Protein AF-A0A657LXX6-F1 (afdb_monomer_lite)

Structure (mmCIF, N/CA/C/O backbone):
data_AF-A0A657LXX6-F1
#
_entry.id   AF-A0A657LXX6-F1
#
loop_
_atom_site.group_PDB
_atom_site.id
_atom_site.type_symbol
_atom_site.label_atom_id
_atom_site.label_alt_id
_atom_site.label_comp_id
_atom_site.label_asym_id
_atom_site.label_entity_id
_atom_site.label_seq_id
_atom_site.pdbx_PDB_ins_code
_atom_site.Cartn_x
_atom_site.Cartn_y
_atom_site.Cartn_z
_atom_site.occupancy
_atom_site.B_iso_or_equiv
_atom_site.auth_seq_id
_atom_site.auth_comp_id
_atom_site.auth_asym_id
_atom_site.auth_atom_id
_atom_site.pdbx_PDB_model_num
ATOM 1 N N . MET A 1 1 ? -8.077 7.725 -37.407 1.00 43.22 1 MET A N 1
ATOM 2 C CA . MET A 1 1 ? -7.504 6.704 -36.508 1.00 43.22 1 MET A CA 1
ATOM 3 C C . MET A 1 1 ? -7.809 7.145 -35.087 1.00 43.22 1 MET A C 1
ATOM 5 O O . MET A 1 1 ? -7.265 8.151 -34.662 1.00 43.22 1 MET A O 1
ATOM 9 N N . HIS A 1 2 ? -8.765 6.504 -34.410 1.00 45.94 2 HIS A N 1
ATOM 10 C CA . HIS A 1 2 ? -8.988 6.745 -32.983 1.00 45.94 2 HIS A CA 1
ATOM 11 C C . HIS A 1 2 ? -7.825 6.072 -32.256 1.00 45.94 2 HIS A C 1
ATOM 13 O O . HIS A 1 2 ? -7.733 4.848 -32.259 1.00 45.94 2 HIS A O 1
ATOM 19 N N . THR A 1 3 ? -6.892 6.851 -31.718 1.00 47.09 3 THR A N 1
ATOM 20 C CA . THR A 1 3 ? -5.914 6.326 -30.767 1.00 47.09 3 THR A CA 1
ATOM 21 C C . THR A 1 3 ? -6.696 5.853 -29.552 1.00 47.09 3 THR A C 1
ATOM 23 O O . THR A 1 3 ? -7.226 6.667 -28.797 1.00 47.09 3 THR A O 1
ATOM 26 N N . ASP A 1 4 ? -6.831 4.536 -29.428 1.00 48.41 4 ASP A N 1
ATOM 27 C CA . ASP A 1 4 ? -7.331 3.854 -28.244 1.00 48.41 4 ASP A CA 1
ATOM 28 C C . ASP A 1 4 ? -6.436 4.269 -27.070 1.00 48.41 4 ASP A C 1
ATOM 30 O O . ASP A 1 4 ? -5.328 3.775 -26.891 1.00 48.41 4 ASP A O 1
ATOM 34 N N . ASN A 1 5 ? -6.877 5.277 -26.319 1.00 53.97 5 ASN A N 1
ATOM 35 C CA . ASN A 1 5 ? -6.133 5.888 -25.221 1.00 53.97 5 ASN A CA 1
ATOM 36 C C . ASN A 1 5 ? -6.285 5.057 -23.936 1.00 53.97 5 ASN A C 1
ATOM 38 O O . ASN A 1 5 ? -6.385 5.601 -22.834 1.00 53.97 5 ASN A O 1
ATOM 42 N N . ARG A 1 6 ? -6.369 3.726 -24.071 1.00 59.00 6 ARG A N 1
ATOM 43 C CA . ARG A 1 6 ? -6.308 2.809 -22.938 1.00 59.00 6 ARG A CA 1
ATOM 44 C C . ARG A 1 6 ? -4.883 2.895 -22.412 1.00 59.00 6 ARG A C 1
ATOM 46 O O . ARG A 1 6 ? -3.992 2.222 -22.918 1.00 59.00 6 ARG A O 1
ATOM 53 N N . LYS A 1 7 ? -4.649 3.777 -21.434 1.00 58.88 7 LYS A N 1
ATOM 54 C CA . LYS A 1 7 ? -3.438 3.740 -20.612 1.00 58.88 7 LYS A CA 1
ATOM 55 C C . LYS A 1 7 ? -3.320 2.314 -20.084 1.00 58.88 7 LYS A C 1
ATOM 57 O O . LYS A 1 7 ? -4.044 1.941 -19.166 1.00 58.88 7 LYS A O 1
ATOM 62 N N . VAL A 1 8 ? -2.457 1.517 -20.704 1.00 63.00 8 VAL A N 1
ATOM 63 C CA . VAL A 1 8 ? -2.058 0.224 -20.166 1.00 63.00 8 VAL A CA 1
ATOM 64 C C . VAL A 1 8 ? -1.367 0.560 -18.855 1.00 63.00 8 VAL A C 1
ATOM 66 O O . VAL A 1 8 ? -0.312 1.200 -18.850 1.00 63.00 8 VAL A O 1
ATOM 69 N N . LEU A 1 9 ? -2.036 0.265 -17.742 1.00 64.25 9 LEU A N 1
ATOM 70 C CA . LEU A 1 9 ? -1.432 0.434 -16.431 1.00 64.25 9 LEU A CA 1
ATOM 71 C C . LEU A 1 9 ? -0.209 -0.486 -16.381 1.00 64.25 9 LEU A C 1
ATOM 73 O O . LEU A 1 9 ? -0.267 -1.591 -16.920 1.00 64.25 9 LEU A O 1
ATOM 77 N N . PRO A 1 10 ? 0.909 -0.032 -15.803 1.00 71.75 10 PRO A N 1
ATOM 78 C CA . PRO A 1 10 ? 2.107 -0.847 -15.745 1.00 71.75 10 PRO A CA 1
ATOM 79 C C . PRO A 1 10 ? 1.822 -2.124 -14.953 1.00 71.75 10 PRO A C 1
ATOM 81 O O . PRO A 1 10 ? 1.214 -2.069 -13.879 1.00 71.75 10 PRO A O 1
ATOM 84 N N . ASP A 1 11 ? 2.288 -3.251 -15.487 1.00 83.38 11 ASP A N 1
ATOM 85 C CA . ASP A 1 11 ? 2.246 -4.531 -14.791 1.00 83.38 11 ASP A CA 1
ATOM 86 C C . ASP A 1 11 ? 2.981 -4.420 -13.451 1.00 83.38 11 ASP A C 1
ATOM 88 O O . ASP A 1 11 ? 4.016 -3.756 -13.333 1.00 83.38 11 ASP A O 1
ATOM 92 N N . ILE A 1 12 ? 2.421 -5.062 -12.429 1.00 88.06 12 ILE A N 1
ATOM 93 C CA . ILE A 1 12 ? 3.016 -5.137 -11.096 1.00 88.06 12 ILE A CA 1
ATOM 94 C C . ILE A 1 12 ? 3.844 -6.415 -11.058 1.00 88.06 12 ILE A C 1
ATOM 96 O O . ILE A 1 12 ? 3.297 -7.518 -11.113 1.00 88.06 12 ILE A O 1
ATOM 100 N N . SER A 1 13 ? 5.167 -6.274 -10.984 1.00 92.50 13 SER A N 1
ATOM 101 C CA . SER A 1 13 ? 6.047 -7.430 -10.835 1.00 92.50 13 SER A CA 1
ATOM 102 C C . SER A 1 13 ? 5.921 -8.042 -9.428 1.00 92.50 13 SER A C 1
ATOM 104 O O . SER A 1 13 ? 5.450 -7.381 -8.498 1.00 92.50 13 SER A O 1
ATOM 106 N N . PRO A 1 14 ? 6.377 -9.288 -9.210 1.00 93.94 14 PRO A N 1
ATOM 107 C CA . PRO A 1 14 ? 6.417 -9.870 -7.867 1.00 93.94 14 PRO A CA 1
ATOM 108 C C . PRO A 1 14 ? 7.239 -9.046 -6.861 1.00 93.94 14 PRO A C 1
ATOM 110 O O . PRO A 1 14 ? 6.901 -9.000 -5.679 1.00 93.94 14 PRO A O 1
ATOM 113 N N . GLU A 1 15 ? 8.300 -8.375 -7.321 1.00 94.00 15 GLU A N 1
ATOM 114 C CA . GLU A 1 15 ? 9.108 -7.475 -6.490 1.00 94.00 15 GLU A CA 1
ATOM 115 C C . GLU A 1 15 ? 8.310 -6.233 -6.077 1.00 94.00 15 GLU A C 1
ATOM 117 O O . GLU A 1 15 ? 8.280 -5.882 -4.892 1.00 94.00 15 GLU A O 1
ATOM 122 N N . ASP A 1 16 ? 7.600 -5.625 -7.032 1.00 94.62 16 ASP A N 1
ATOM 123 C CA . ASP A 1 16 ? 6.720 -4.482 -6.778 1.00 94.62 16 ASP A CA 1
ATOM 124 C C . ASP A 1 16 ? 5.618 -4.859 -5.789 1.00 94.62 16 ASP A C 1
ATOM 126 O O . ASP A 1 16 ? 5.381 -4.142 -4.819 1.00 94.62 16 ASP A O 1
ATOM 130 N N . LEU A 1 17 ? 4.985 -6.020 -5.979 1.00 94.31 17 LEU A N 1
ATOM 131 C CA . LEU A 1 17 ? 3.965 -6.526 -5.065 1.00 94.31 17 LEU A CA 1
ATOM 132 C C . LEU A 1 17 ? 4.529 -6.717 -3.651 1.00 94.31 17 LEU A C 1
ATOM 134 O O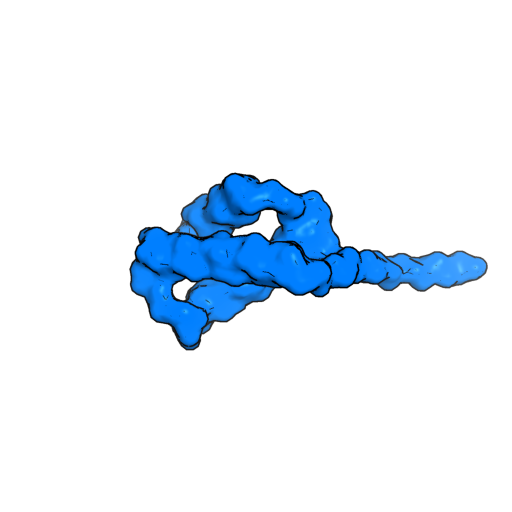 . LEU A 1 17 ? 3.887 -6.341 -2.671 1.00 94.31 17 LEU A O 1
ATOM 138 N N . GLY A 1 18 ? 5.755 -7.234 -3.537 1.00 96.38 18 GLY A N 1
ATOM 139 C CA . GLY A 1 18 ? 6.453 -7.363 -2.261 1.00 96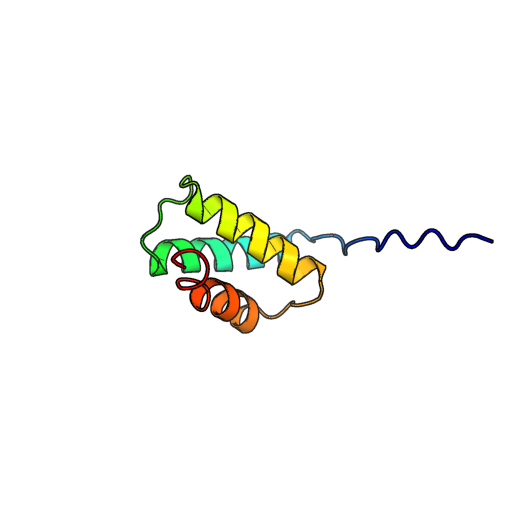.38 18 GLY A CA 1
ATOM 140 C C . GLY A 1 18 ? 6.693 -6.015 -1.573 1.00 96.38 18 GLY A C 1
ATOM 141 O O . GLY A 1 18 ? 6.513 -5.907 -0.359 1.00 96.38 18 GLY A O 1
ATOM 142 N N . MET A 1 19 ? 7.063 -4.975 -2.324 1.00 95.75 19 MET A N 1
ATOM 143 C CA . MET A 1 19 ? 7.185 -3.609 -1.800 1.00 95.75 19 MET A CA 1
ATOM 144 C C . MET A 1 19 ? 5.824 -3.052 -1.359 1.00 95.75 19 MET A C 1
ATOM 146 O O . MET A 1 19 ? 5.704 -2.549 -0.241 1.00 95.75 19 MET A O 1
ATOM 150 N N . LEU A 1 20 ? 4.790 -3.175 -2.195 1.00 96.50 20 LEU A N 1
ATOM 151 C CA . LEU A 1 20 ? 3.441 -2.684 -1.900 1.00 96.50 20 LEU A CA 1
ATOM 152 C C . LEU A 1 20 ? 2.855 -3.345 -0.646 1.00 96.50 20 LEU A C 1
ATOM 154 O O . LEU A 1 20 ? 2.299 -2.650 0.203 1.00 96.50 20 LEU A O 1
ATOM 158 N N . GLN A 1 21 ? 3.060 -4.653 -0.470 1.00 96.25 21 GLN A N 1
ATOM 159 C CA . GLN A 1 21 ? 2.628 -5.371 0.730 1.00 96.25 21 GLN A CA 1
ATOM 160 C C . GLN A 1 21 ? 3.343 -4.870 1.994 1.00 96.25 21 GLN A C 1
ATOM 162 O O . GLN A 1 21 ? 2.709 -4.729 3.040 1.00 96.25 21 GLN A O 1
ATOM 167 N N . ARG A 1 22 ? 4.654 -4.582 1.925 1.00 96.62 22 ARG A N 1
ATOM 168 C CA . ARG A 1 22 ? 5.404 -4.025 3.067 1.00 96.62 22 ARG A CA 1
ATOM 169 C C . ARG A 1 22 ? 4.875 -2.652 3.467 1.00 96.62 22 ARG A C 1
ATOM 171 O O . ARG A 1 22 ? 4.650 -2.423 4.654 1.00 96.62 22 ARG A O 1
ATOM 178 N N . ILE A 1 23 ? 4.629 -1.784 2.484 1.00 96.44 23 ILE A N 1
ATOM 179 C CA . ILE A 1 23 ? 4.042 -0.455 2.697 1.00 96.44 23 ILE A CA 1
ATOM 180 C C . ILE A 1 23 ? 2.677 -0.582 3.365 1.00 96.44 23 ILE A C 1
ATOM 182 O O . ILE A 1 23 ? 2.435 0.043 4.394 1.00 96.44 23 ILE A O 1
ATOM 186 N N . PHE A 1 24 ? 1.803 -1.414 2.802 1.00 96.75 24 PHE A N 1
ATOM 187 C CA . PHE A 1 24 ? 0.451 -1.618 3.303 1.00 96.75 24 PHE A CA 1
ATOM 188 C C . PHE A 1 24 ? 0.439 -2.129 4.752 1.00 96.75 24 PHE A C 1
ATOM 190 O O . PHE A 1 24 ? -0.228 -1.546 5.607 1.00 96.75 24 PHE A O 1
ATOM 197 N N . ASN A 1 25 ? 1.243 -3.152 5.057 1.00 96.25 25 ASN A N 1
ATOM 198 C CA . ASN A 1 25 ? 1.356 -3.698 6.412 1.00 96.25 25 ASN A CA 1
ATOM 199 C C . ASN A 1 25 ? 1.875 -2.652 7.412 1.00 96.25 25 ASN A C 1
ATOM 201 O O . ASN A 1 25 ? 1.385 -2.566 8.539 1.00 96.25 25 ASN A O 1
ATOM 205 N N . ASP A 1 26 ? 2.872 -1.856 7.015 1.00 95.69 26 ASP A N 1
ATOM 206 C CA . ASP A 1 26 ? 3.424 -0.801 7.863 1.00 95.69 26 ASP A CA 1
ATOM 207 C C . ASP A 1 26 ? 2.403 0.315 8.117 1.00 95.69 26 ASP A C 1
ATOM 209 O O . ASP A 1 26 ? 2.265 0.770 9.252 1.00 95.69 26 ASP A O 1
ATOM 213 N N . VAL A 1 27 ? 1.635 0.709 7.099 1.00 95.12 27 VAL A N 1
ATOM 214 C CA . VAL A 1 27 ? 0.557 1.696 7.236 1.00 95.12 27 VAL A CA 1
ATOM 215 C C . VAL A 1 27 ? -0.557 1.182 8.143 1.00 95.12 27 VAL A C 1
ATOM 217 O O . VAL A 1 27 ? -0.916 1.897 9.076 1.00 95.12 27 VAL A O 1
ATOM 220 N N . CYS A 1 28 ? -1.037 -0.053 7.961 1.00 95.75 28 CYS A N 1
ATOM 221 C CA . CYS A 1 28 ? -2.050 -0.645 8.843 1.00 95.75 28 CYS A CA 1
ATOM 222 C C . CYS A 1 28 ? -1.579 -0.649 10.299 1.00 95.75 28 CYS A C 1
ATOM 224 O O . CYS A 1 28 ? -2.282 -0.172 11.188 1.00 95.75 28 CYS A O 1
ATOM 226 N N . ARG A 1 29 ? -0.337 -1.089 10.542 1.00 96.19 29 ARG A N 1
ATOM 227 C CA . ARG A 1 29 ? 0.262 -1.089 11.881 1.00 96.19 29 ARG A CA 1
ATOM 228 C C . ARG A 1 29 ? 0.336 0.314 12.486 1.00 96.19 29 ARG A C 1
ATOM 230 O O . ARG A 1 29 ? 0.060 0.472 13.670 1.00 96.19 29 ARG A O 1
ATOM 237 N N . ARG A 1 30 ? 0.723 1.326 11.704 1.00 94.62 30 ARG A N 1
ATOM 238 C CA . ARG A 1 30 ? 0.847 2.717 12.178 1.00 94.62 30 ARG A CA 1
ATOM 239 C C . ARG A 1 30 ? -0.504 3.383 12.424 1.00 94.62 30 ARG A C 1
ATOM 241 O O . ARG A 1 30 ? -0.610 4.171 13.355 1.00 94.62 30 ARG A O 1
ATOM 248 N N . LYS A 1 31 ? -1.510 3.072 11.603 1.00 93.81 31 LYS A N 1
ATOM 249 C CA . LYS A 1 31 ? -2.889 3.555 11.762 1.00 93.81 31 LYS A CA 1
ATOM 250 C C . LYS A 1 31 ? -3.681 2.764 12.816 1.00 93.81 31 LYS A C 1
ATOM 252 O O . LYS A 1 31 ? -4.754 3.201 13.207 1.00 93.81 31 LYS A O 1
ATOM 257 N N . GLY A 1 32 ? -3.163 1.623 13.284 1.00 95.31 32 GLY A N 1
ATOM 258 C CA . GLY A 1 32 ? -3.868 0.732 14.211 1.00 95.31 32 GLY A CA 1
ATOM 259 C C . GLY A 1 32 ? -5.038 -0.018 13.566 1.00 95.31 32 GLY A C 1
ATOM 260 O O . GLY A 1 32 ? -5.963 -0.413 14.269 1.00 95.31 32 GLY A O 1
ATOM 261 N N . LEU A 1 33 ? -5.011 -0.192 12.241 1.00 94.12 33 LEU A N 1
ATOM 262 C CA . LEU A 1 33 ? -6.060 -0.862 11.475 1.00 94.12 33 LEU A CA 1
ATOM 263 C C . LEU A 1 33 ? -5.844 -2.377 11.454 1.00 94.12 33 LEU A C 1
ATOM 265 O O . LEU A 1 33 ? -4.710 -2.859 11.363 1.00 94.12 33 LEU A O 1
ATOM 269 N N . ALA A 1 34 ? -6.946 -3.125 11.484 1.00 94.50 34 ALA A N 1
ATOM 270 C CA . ALA A 1 34 ? -6.927 -4.539 11.136 1.00 94.50 34 ALA A CA 1
ATOM 271 C C . ALA A 1 34 ? -6.753 -4.683 9.615 1.00 94.50 34 ALA A C 1
ATOM 273 O O . ALA A 1 34 ? -7.326 -3.916 8.850 1.00 94.50 34 ALA A O 1
ATOM 274 N N . ILE A 1 35 ? -5.954 -5.657 9.171 1.00 91.69 35 ILE A N 1
ATOM 275 C CA . ILE A 1 35 ? -5.620 -5.849 7.744 1.00 91.69 35 ILE A CA 1
ATOM 276 C C . ILE A 1 35 ? -6.860 -6.117 6.876 1.00 91.69 35 ILE A C 1
ATOM 278 O O . ILE A 1 35 ? -6.853 -5.830 5.682 1.00 91.69 35 ILE A O 1
ATOM 282 N N . ASP A 1 36 ? -7.907 -6.679 7.469 1.00 93.12 36 ASP A N 1
ATOM 283 C CA . ASP A 1 36 ? -9.182 -7.019 6.844 1.00 93.12 36 ASP A CA 1
ATOM 284 C C . ASP A 1 36 ? -10.268 -5.952 7.049 1.00 93.12 36 ASP A C 1
ATOM 286 O O . ASP A 1 36 ? -11.418 -6.168 6.658 1.00 93.12 36 ASP A O 1
ATOM 290 N N . SER A 1 37 ? -9.933 -4.803 7.646 1.00 94.62 37 SER A N 1
ATOM 291 C CA . SER A 1 37 ? -10.898 -3.721 7.824 1.00 94.62 37 SER A CA 1
ATOM 292 C C . SER A 1 37 ? -11.221 -3.032 6.488 1.00 94.62 37 SER A C 1
ATOM 294 O O . SER A 1 37 ? -10.381 -3.007 5.580 1.00 94.62 37 SER A O 1
ATOM 296 N N . PRO A 1 38 ? -12.419 -2.438 6.341 1.00 93.75 38 PRO A N 1
ATOM 297 C CA . PRO A 1 38 ? -12.768 -1.659 5.152 1.00 93.75 38 PRO A CA 1
ATOM 298 C C . PRO A 1 38 ? -11.765 -0.535 4.854 1.00 93.75 38 PRO A C 1
ATOM 300 O O . PRO A 1 38 ? -11.361 -0.350 3.711 1.00 93.75 38 PRO A O 1
ATOM 303 N N . GLU A 1 39 ? -11.284 0.151 5.889 1.00 92.31 39 GLU A N 1
ATOM 304 C CA . GLU A 1 39 ? -10.297 1.228 5.770 1.00 92.31 39 GLU A CA 1
ATOM 305 C C . GLU A 1 39 ? -8.950 0.712 5.243 1.00 92.31 39 GLU A C 1
ATOM 307 O O . GLU A 1 39 ? -8.281 1.378 4.451 1.00 92.31 39 GLU A O 1
ATOM 312 N N . ALA A 1 40 ? -8.551 -0.497 5.650 1.00 94.38 40 ALA A N 1
ATOM 313 C CA . ALA A 1 40 ? -7.358 -1.144 5.124 1.00 94.38 40 ALA A CA 1
ATOM 314 C C . ALA A 1 40 ? -7.545 -1.540 3.648 1.00 94.38 40 ALA A C 1
ATOM 316 O O . ALA A 1 40 ? -6.637 -1.356 2.836 1.00 94.38 40 ALA A O 1
ATOM 317 N N . ALA A 1 41 ? -8.729 -2.014 3.255 1.00 94.44 41 ALA A N 1
ATOM 318 C CA . ALA A 1 41 ? -9.023 -2.293 1.850 1.00 94.44 41 ALA A CA 1
ATOM 319 C C . ALA A 1 41 ? -8.915 -1.028 0.974 1.00 94.44 41 ALA A C 1
ATOM 321 O O . ALA A 1 41 ? -8.340 -1.086 -0.119 1.00 94.44 41 ALA A O 1
ATOM 322 N N . ASP A 1 42 ? -9.380 0.119 1.476 1.00 95.19 42 ASP A N 1
ATOM 323 C CA . ASP A 1 42 ? -9.256 1.410 0.791 1.00 95.19 42 ASP A CA 1
ATOM 324 C C . ASP A 1 42 ? -7.786 1.839 0.636 1.00 95.19 42 ASP A C 1
ATOM 326 O O . ASP A 1 42 ? -7.352 2.221 -0.458 1.00 95.19 42 ASP A O 1
ATOM 330 N N . ASP A 1 43 ? -6.978 1.708 1.693 1.00 95.12 43 ASP A N 1
ATOM 331 C CA . ASP A 1 43 ? -5.536 1.985 1.644 1.00 95.12 43 ASP A CA 1
ATOM 332 C C . ASP A 1 43 ? -4.797 1.051 0.664 1.00 95.12 43 ASP A C 1
ATOM 334 O O . ASP A 1 43 ? -3.897 1.489 -0.065 1.00 95.12 43 ASP A O 1
ATOM 338 N N . ALA A 1 44 ? -5.186 -0.226 0.597 1.00 94.94 44 ALA A N 1
ATOM 339 C CA . ALA A 1 44 ? -4.622 -1.198 -0.338 1.00 94.94 44 ALA A CA 1
ATOM 340 C C . ALA A 1 44 ? -4.958 -0.847 -1.798 1.00 94.94 44 ALA A C 1
ATOM 342 O O . ALA A 1 44 ? -4.074 -0.830 -2.662 1.00 94.94 44 ALA A O 1
ATOM 343 N N . ALA A 1 45 ? -6.215 -0.502 -2.087 1.00 94.69 45 ALA A N 1
ATOM 344 C CA . ALA A 1 45 ? -6.616 -0.043 -3.415 1.00 94.69 45 ALA A CA 1
ATOM 345 C C . ALA A 1 45 ? -5.849 1.226 -3.814 1.00 94.69 45 ALA A C 1
ATOM 347 O O . ALA A 1 45 ? -5.356 1.363 -4.940 1.00 94.69 45 ALA A O 1
ATOM 348 N N . ARG A 1 46 ? -5.681 2.141 -2.859 1.00 94.38 46 ARG A N 1
ATOM 349 C CA . ARG A 1 46 ? -4.987 3.403 -3.069 1.00 94.38 46 ARG A CA 1
ATOM 350 C C . ARG A 1 46 ? -3.501 3.226 -3.362 1.00 94.38 46 ARG A C 1
ATOM 352 O O . ARG A 1 46 ? -2.994 3.873 -4.280 1.00 94.38 46 ARG A O 1
ATOM 359 N N . VAL A 1 47 ? -2.785 2.374 -2.625 1.00 95.06 47 VAL A N 1
ATOM 360 C CA . VAL A 1 47 ? -1.342 2.187 -2.854 1.00 95.06 47 VAL A CA 1
ATOM 361 C C . VAL A 1 47 ? -1.064 1.601 -4.239 1.00 95.06 47 VAL A C 1
ATOM 363 O O . VAL A 1 47 ? -0.148 2.057 -4.927 1.00 95.06 47 VAL A O 1
ATOM 366 N N . ILE A 1 48 ? -1.910 0.668 -4.689 1.00 94.31 48 ILE A N 1
ATOM 367 C CA . ILE A 1 48 ? -1.861 0.095 -6.039 1.00 94.31 48 ILE A CA 1
ATOM 368 C C . ILE A 1 48 ? -2.118 1.183 -7.084 1.00 94.31 48 ILE A C 1
ATOM 370 O O . ILE A 1 48 ? -1.346 1.324 -8.034 1.00 94.31 48 ILE A O 1
ATOM 374 N N . HIS A 1 49 ? -3.156 1.999 -6.883 1.00 93.00 49 HIS A N 1
ATOM 375 C CA . HIS A 1 49 ? -3.495 3.087 -7.796 1.00 93.00 49 HIS A CA 1
ATOM 376 C C . HIS A 1 49 ? -2.343 4.092 -7.950 1.00 93.00 49 HIS A C 1
ATOM 378 O O . HIS A 1 49 ? -1.958 4.421 -9.075 1.00 93.00 49 HIS A O 1
ATOM 384 N N . LEU A 1 50 ? -1.753 4.549 -6.841 1.00 93.31 50 LEU A N 1
ATOM 385 C CA . LEU A 1 50 ? -0.619 5.480 -6.851 1.00 93.31 50 LEU A CA 1
ATOM 386 C C . LEU A 1 50 ? 0.596 4.888 -7.580 1.00 93.31 50 LEU A C 1
ATOM 388 O O . LEU A 1 50 ? 1.243 5.578 -8.374 1.00 93.31 50 LEU A O 1
ATOM 392 N N . PHE A 1 51 ? 0.880 3.604 -7.350 1.00 94.56 51 PHE A N 1
ATOM 393 C CA . PHE A 1 51 ? 1.972 2.901 -8.015 1.00 94.56 51 PHE A CA 1
ATOM 394 C C . PHE A 1 51 ? 1.766 2.819 -9.528 1.00 94.56 51 PHE A C 1
ATOM 396 O O . PHE A 1 51 ? 2.648 3.199 -10.304 1.00 94.56 51 PHE A O 1
ATOM 403 N N . GLN A 1 52 ? 0.575 2.401 -9.957 1.00 92.19 52 GLN A N 1
ATOM 404 C CA . GLN A 1 52 ? 0.228 2.287 -11.372 1.00 92.19 52 GLN A CA 1
ATOM 405 C C . GLN A 1 52 ? 0.220 3.643 -12.096 1.00 92.19 52 GLN A C 1
ATOM 407 O O . GLN A 1 52 ? 0.461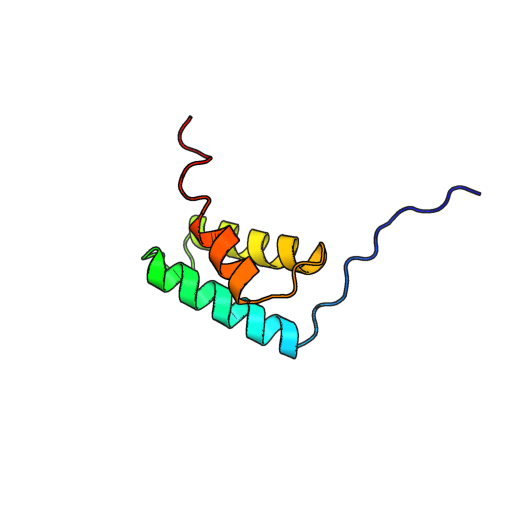 3.703 -13.300 1.00 92.19 52 GLN A O 1
ATOM 412 N N . HIS A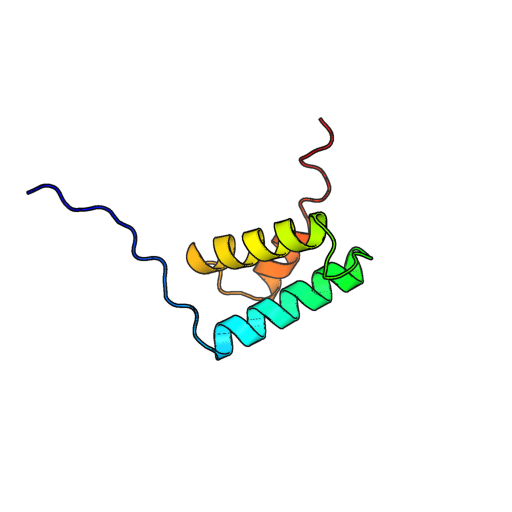 1 53 ? 0.032 4.746 -11.366 1.00 90.19 53 HIS A N 1
ATOM 413 C CA . HIS A 1 53 ? 0.142 6.110 -11.895 1.00 90.19 53 HIS A CA 1
ATOM 414 C C . HIS A 1 53 ? 1.572 6.678 -11.866 1.00 90.19 53 HIS A C 1
ATOM 416 O O . HIS A 1 53 ? 1.786 7.831 -12.243 1.00 90.19 53 HIS A O 1
ATOM 422 N N . GLY A 1 54 ? 2.565 5.866 -11.489 1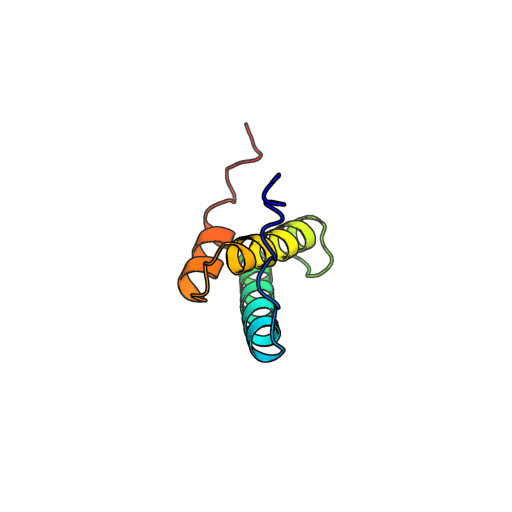.00 89.88 54 GLY A N 1
ATOM 423 C CA . GLY A 1 54 ? 3.989 6.171 -11.639 1.00 89.88 54 GLY A CA 1
ATOM 424 C C . GLY A 1 54 ? 4.727 6.500 -10.341 1.00 89.88 54 GLY A C 1
ATOM 425 O O . GLY A 1 54 ? 5.930 6.767 -10.384 1.00 89.88 54 GLY A O 1
ATOM 426 N N . ILE A 1 55 ? 4.066 6.457 -9.181 1.00 93.19 55 ILE A N 1
ATOM 427 C CA . ILE A 1 55 ? 4.732 6.684 -7.893 1.00 93.19 55 ILE A CA 1
ATOM 428 C C . ILE A 1 55 ? 5.367 5.372 -7.425 1.00 93.19 55 ILE A C 1
ATOM 430 O O . ILE A 1 55 ? 4.722 4.542 -6.800 1.00 93.19 55 ILE A O 1
ATOM 434 N N . ARG A 1 56 ? 6.662 5.192 -7.704 1.00 90.81 56 ARG A N 1
ATOM 435 C CA . ARG A 1 56 ? 7.406 3.957 -7.370 1.00 90.81 56 ARG A CA 1
ATOM 436 C C . ARG A 1 56 ? 8.284 4.037 -6.120 1.00 90.81 56 ARG A C 1
ATOM 438 O O . ARG A 1 56 ? 9.062 3.137 -5.846 1.00 90.81 56 ARG A O 1
ATOM 445 N N . SER A 1 57 ? 8.210 5.138 -5.377 1.00 93.81 57 SER A N 1
ATOM 446 C CA . SER A 1 57 ? 9.018 5.323 -4.169 1.00 93.81 57 SER A CA 1
ATOM 447 C C . SER A 1 57 ? 8.2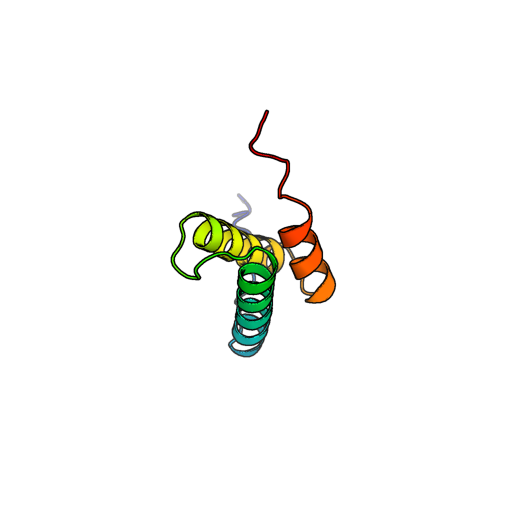38 4.885 -2.940 1.00 93.81 57 SER A C 1
ATOM 449 O O . SER A 1 57 ? 7.222 5.498 -2.617 1.00 93.81 57 SER A O 1
ATOM 451 N N . GLU A 1 58 ? 8.772 3.898 -2.222 1.00 93.94 58 GLU A N 1
ATOM 452 C CA . GLU A 1 58 ? 8.219 3.389 -0.962 1.00 93.94 58 GLU A CA 1
ATOM 453 C C . GLU A 1 58 ? 7.930 4.517 0.039 1.00 93.94 58 GLU A C 1
ATOM 455 O O . GLU A 1 58 ? 6.800 4.679 0.485 1.00 93.94 58 GLU A O 1
ATOM 460 N N . ILE A 1 59 ? 8.900 5.406 0.278 1.00 94.06 59 ILE A N 1
ATOM 461 C CA . ILE A 1 59 ? 8.738 6.548 1.193 1.00 94.06 59 ILE A CA 1
ATOM 462 C C . ILE A 1 59 ? 7.602 7.486 0.750 1.00 94.06 59 ILE A C 1
ATOM 464 O O . ILE A 1 59 ? 6.845 7.978 1.591 1.00 94.06 59 ILE A O 1
ATOM 468 N N . LYS A 1 60 ? 7.477 7.765 -0.557 1.00 94.56 60 LYS A N 1
ATOM 469 C CA . LYS A 1 60 ? 6.411 8.643 -1.070 1.00 94.56 60 LYS A CA 1
ATOM 470 C C . LYS A 1 60 ? 5.042 7.987 -0.929 1.00 94.56 60 LYS A C 1
ATOM 472 O O . LYS A 1 60 ? 4.118 8.654 -0.477 1.00 94.56 60 LYS A O 1
ATOM 477 N N . LEU A 1 61 ? 4.930 6.706 -1.273 1.00 95.38 61 LEU A N 1
ATOM 478 C CA . LEU A 1 61 ? 3.696 5.934 -1.140 1.00 95.38 61 LEU A CA 1
ATOM 479 C C . LEU A 1 61 ? 3.230 5.892 0.318 1.00 95.38 61 LEU A C 1
ATOM 481 O O . LEU A 1 61 ? 2.103 6.291 0.600 1.00 95.38 61 LEU A O 1
ATOM 485 N N . THR A 1 62 ? 4.113 5.530 1.255 1.00 95.06 62 THR A N 1
ATOM 486 C CA . THR A 1 62 ? 3.794 5.519 2.691 1.00 95.06 62 THR A CA 1
ATOM 487 C C . THR A 1 62 ? 3.335 6.893 3.171 1.00 95.06 62 THR A C 1
ATOM 489 O O . THR A 1 62 ? 2.322 6.997 3.857 1.00 95.06 62 THR A O 1
ATOM 492 N N . ARG A 1 63 ? 4.034 7.971 2.784 1.00 94.31 63 ARG A N 1
ATOM 493 C CA . ARG A 1 63 ? 3.631 9.334 3.159 1.00 94.31 63 ARG A CA 1
ATOM 494 C C . ARG A 1 63 ? 2.228 9.664 2.648 1.00 94.31 63 ARG A C 1
ATOM 496 O O . ARG A 1 63 ? 1.421 10.156 3.422 1.00 94.31 63 ARG A O 1
ATOM 503 N N . MET A 1 64 ? 1.929 9.366 1.385 1.00 93.69 64 MET A N 1
ATOM 504 C CA . MET A 1 64 ? 0.622 9.666 0.790 1.00 93.69 64 MET A CA 1
ATOM 505 C C . MET A 1 64 ? -0.527 8.874 1.420 1.00 93.69 64 MET A C 1
ATOM 507 O O . MET A 1 64 ? -1.641 9.379 1.462 1.00 93.69 64 MET A O 1
ATOM 511 N N . LEU A 1 65 ? -0.271 7.667 1.926 1.00 93.12 65 LEU A N 1
ATOM 512 C CA . LEU A 1 65 ? -1.270 6.902 2.677 1.00 93.12 65 LEU A CA 1
ATOM 513 C C . LEU A 1 65 ? -1.476 7.437 4.099 1.00 93.12 65 LEU A C 1
ATOM 515 O O . LEU A 1 65 ? -2.578 7.356 4.631 1.00 93.12 65 LEU A O 1
ATOM 519 N N . MET A 1 66 ? -0.429 7.974 4.732 1.00 90.69 66 MET A N 1
ATOM 520 C CA . MET A 1 66 ? -0.512 8.517 6.093 1.00 90.69 66 MET A CA 1
ATOM 521 C C . MET A 1 66 ? -1.085 9.941 6.149 1.00 90.69 66 MET A C 1
ATOM 523 O O . MET A 1 66 ? -1.652 10.322 7.168 1.00 90.69 66 MET A O 1
ATOM 527 N N . SER A 1 67 ? -0.927 10.734 5.087 1.00 82.62 67 SER A N 1
ATOM 528 C CA . SER A 1 67 ? -1.351 12.142 5.057 1.00 82.62 67 SER A CA 1
ATOM 529 C C . SER A 1 67 ? -2.849 12.354 4.817 1.00 82.62 67 SER A C 1
ATOM 531 O O . SER A 1 67 ? -3.345 13.433 5.112 1.00 82.62 67 SER A O 1
ATOM 533 N N . ASP A 1 68 ? -3.581 11.340 4.358 1.00 61.28 68 ASP A N 1
ATOM 534 C CA . ASP A 1 68 ? -5.005 11.457 4.016 1.00 61.28 68 ASP A CA 1
ATOM 535 C C . ASP A 1 68 ? -5.911 10.813 5.071 1.00 61.28 68 ASP A C 1
ATOM 537 O O . ASP A 1 68 ? -6.830 10.059 4.760 1.00 61.28 68 ASP A O 1
ATOM 541 N N . THR A 1 69 ? -5.658 11.124 6.340 1.00 54.59 69 THR A N 1
ATOM 542 C CA . THR A 1 69 ? -6.595 10.773 7.424 1.00 54.59 69 THR A CA 1
ATOM 543 C C . THR A 1 69 ? -7.677 11.856 7.610 1.00 54.59 69 THR A C 1
ATOM 545 O O . THR A 1 69 ? -8.605 11.661 8.383 1.00 54.59 69 THR A O 1
ATOM 548 N N . ASP A 1 70 ? -7.622 12.960 6.846 1.00 43.41 70 ASP A N 1
ATOM 549 C CA . ASP A 1 70 ? -8.485 14.140 7.047 1.00 43.41 70 ASP A CA 1
ATOM 550 C C . ASP A 1 70 ? -9.530 14.401 5.938 1.00 43.41 70 ASP A C 1
ATOM 552 O O . ASP A 1 70 ? -10.336 15.319 6.062 1.00 43.41 70 ASP A O 1
ATOM 556 N N . ALA A 1 71 ? -9.571 13.624 4.847 1.00 45.44 71 ALA A N 1
ATOM 557 C CA . ALA A 1 71 ? -10.378 13.984 3.666 1.00 45.44 71 ALA A CA 1
ATOM 558 C C . ALA A 1 71 ? -11.820 13.423 3.617 1.00 45.44 71 ALA A C 1
ATOM 560 O O . ALA A 1 71 ? -12.535 13.723 2.665 1.00 45.44 71 ALA A O 1
ATOM 561 N N . MET A 1 72 ? -12.278 12.634 4.602 1.00 44.97 72 MET A N 1
ATOM 562 C CA . MET A 1 72 ? -13.662 12.102 4.634 1.00 44.97 72 MET A CA 1
ATOM 563 C C . MET A 1 72 ? -14.502 12.562 5.841 1.00 44.97 72 MET A C 1
ATOM 565 O O . MET A 1 72 ? -15.561 11.998 6.102 1.00 44.97 72 MET A O 1
ATOM 569 N N . ALA A 1 73 ? -14.064 13.599 6.561 1.00 43.78 73 ALA A N 1
ATOM 570 C CA . ALA A 1 73 ? -14.789 14.170 7.703 1.00 43.78 73 ALA A CA 1
ATOM 571 C C . ALA A 1 73 ? -15.326 15.600 7.456 1.00 43.78 73 ALA A C 1
ATOM 573 O O . ALA A 1 73 ? -15.431 16.387 8.396 1.00 43.78 73 ALA A O 1
ATOM 574 N N . SER A 1 74 ? -15.656 15.979 6.215 1.00 37.84 74 SER A N 1
ATOM 575 C CA . SER A 1 74 ? -16.267 17.287 5.900 1.00 37.84 74 SER A CA 1
ATOM 576 C C . SER A 1 74 ? -17.426 17.175 4.925 1.00 37.84 74 SER A C 1
ATOM 578 O O . SER A 1 74 ? -17.283 16.430 3.933 1.00 37.84 74 SER A O 1
#

pLDDT: mean 84.19, std 18.19, range [37.84, 96.75]

Organism: NCBI:txid1798805

Foldseek 3Di:
DPPPPPLPQDDQDPVNVVLLVVLLVVLCVVVVHDCPDPLSVVLSVQLSVCVSVPPSDSVVSSCVSVVPPDDPPD

Sequence (74 aa):
MHTDNRKVLPDISPEDLGMLQRIFNDVCRRKGLAIDSPEAADDAARVIHLFQHGIRSEIKLTRMLMSDTDAMAS

Secondary structure (DSSP, 8-state):
--------PPP--HHHHHHHHHHHHHHHHHHT--TTSHHHHHHHHHHHHHHHTT---HHHHHHHHHS-SSTT--

Radius of gyration: 14.15 Å; chains: 1; bounding box: 25×27×51 Å